Protein AF-A0A6S7HZL9-F1 (afdb_monomer_lite)

pLDDT: mean 77.73, std 10.94, range [36.25, 92.25]

Foldseek 3Di:
DDDPLPPPPVPHCVPDPDPVVSVVVVVVVVVLVVLLCVVLVNPDPPDDQRPDPPSHQDDPPDDPVVNVVSVVVSVVVSCCVPPVPPVPVVVVVVVVVVVVLVVVDWDAAPDPPGGDIHSDPQVSQVCCCPPVVDADDCVVPQADPVRWGAAPVSSRGTHNDPVPRD

Sequence (166 aa):
MNRTGKTNAAAGPKKKYNEYKEFHTCEVAAHICTSFMQMAGMKNSEGNQPSLVPFLLPNSSATKQEKGEWLLKVCEMFVDKYVFDDTSIDDLVQKTHQLHLASLGHYKCRITPCEKVYVYHSARVSHEINVHQQLTNRQGKLRDEFGYYYCCDDCGKVFSTKATRN

Radius of gyration: 26.6 Å; chains: 1; bounding box: 61×44×69 Å

InterPro domains:
  IPR013087 Zinc finger C2H2-type [PS00028] (109-132)

Organism: Paramuricea clavata (NCBI:txid317549)

Structure (mmCIF, N/CA/C/O backbone):
data_AF-A0A6S7HZL9-F1
#
_entry.id   AF-A0A6S7HZL9-F1
#
loop_
_atom_site.group_PDB
_atom_site.id
_atom_site.type_symbol
_atom_site.label_atom_id
_atom_site.label_alt_id
_atom_site.label_comp_id
_atom_site.label_asym_id
_atom_site.label_entity_id
_atom_site.label_seq_id
_atom_site.pdbx_PDB_ins_code
_atom_site.Cartn_x
_atom_site.Cartn_y
_atom_site.Cartn_z
_atom_site.occupancy
_atom_site.B_iso_or_equiv
_atom_site.auth_seq_id
_atom_site.auth_comp_id
_atom_site.auth_asym_id
_atom_site.auth_atom_id
_atom_site.pdbx_PDB_model_num
ATOM 1 N N . MET A 1 1 ? -22.784 10.494 12.084 1.00 36.25 1 MET A N 1
ATOM 2 C CA . MET A 1 1 ? -21.366 10.611 12.485 1.00 36.25 1 MET A CA 1
ATOM 3 C C . MET A 1 1 ? -20.957 12.079 12.339 1.00 36.25 1 MET A C 1
ATOM 5 O O . MET A 1 1 ? -20.541 12.486 11.271 1.00 36.25 1 MET A O 1
ATOM 9 N N . ASN A 1 2 ? -21.175 12.906 13.370 1.00 38.81 2 ASN A N 1
ATOM 10 C CA . ASN A 1 2 ? -20.817 14.332 13.351 1.00 38.81 2 ASN A CA 1
ATOM 11 C C . ASN A 1 2 ? -19.478 14.524 14.068 1.00 38.81 2 ASN A C 1
ATOM 13 O O . ASN A 1 2 ? -19.430 14.794 15.264 1.00 38.81 2 ASN A O 1
ATOM 17 N N . ARG A 1 3 ? -18.376 14.362 13.337 1.00 47.25 3 ARG A N 1
ATOM 18 C CA . ARG A 1 3 ? -17.072 14.885 13.745 1.00 47.25 3 ARG A CA 1
ATOM 19 C C . ARG A 1 3 ? -16.549 15.696 12.580 1.00 47.25 3 ARG A C 1
ATOM 21 O O . ARG A 1 3 ? -15.917 15.168 11.678 1.00 47.25 3 ARG A O 1
ATOM 28 N N . THR A 1 4 ? -16.832 16.994 12.591 1.00 48.69 4 THR A N 1
ATOM 29 C CA . THR A 1 4 ? -16.019 17.937 11.828 1.00 48.69 4 THR A CA 1
ATOM 30 C C . THR A 1 4 ? -14.581 17.710 12.287 1.00 48.69 4 THR A C 1
ATOM 32 O O . THR A 1 4 ? -14.286 18.012 13.444 1.00 48.69 4 THR A O 1
ATOM 35 N N . GLY A 1 5 ? -13.728 17.124 11.442 1.00 53.12 5 GLY A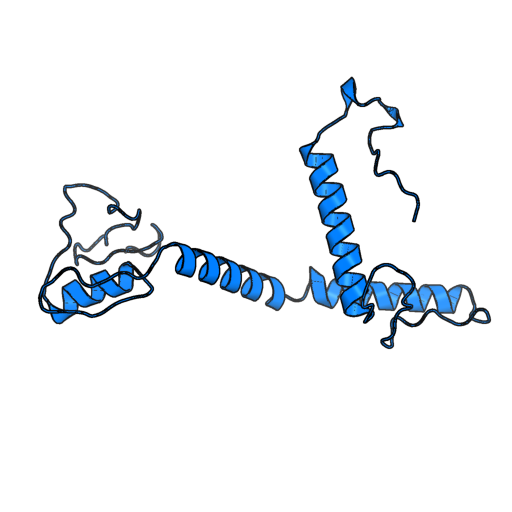 N 1
ATOM 36 C CA . GLY A 1 5 ? -12.310 16.829 11.697 1.00 53.12 5 GLY A CA 1
ATOM 37 C C . GLY A 1 5 ? -11.457 18.086 11.870 1.00 53.12 5 GLY A C 1
ATOM 38 O O . GLY A 1 5 ? -10.385 18.206 11.310 1.00 53.12 5 GLY A O 1
ATOM 39 N N . LYS A 1 6 ? -11.957 19.079 12.604 1.00 56.84 6 LYS A N 1
ATOM 40 C CA . LYS A 1 6 ? -11.304 20.351 12.872 1.00 56.84 6 LYS A CA 1
ATOM 41 C C . LYS A 1 6 ? -10.339 20.140 14.034 1.00 56.84 6 LYS A C 1
ATOM 43 O O . LYS A 1 6 ? -10.642 20.539 15.159 1.00 56.84 6 LYS A O 1
ATOM 48 N N . THR A 1 7 ? -9.173 19.543 13.782 1.00 59.69 7 THR A N 1
ATOM 49 C CA . THR A 1 7 ? -8.136 19.394 14.827 1.00 59.69 7 THR A CA 1
ATOM 50 C C . THR A 1 7 ? -7.595 20.753 15.303 1.00 59.69 7 THR A C 1
ATOM 52 O O . THR A 1 7 ? -7.009 20.872 16.377 1.00 59.69 7 THR A O 1
ATOM 55 N N . ASN A 1 8 ? -7.887 21.811 14.541 1.00 58.47 8 ASN A N 1
ATOM 56 C CA . ASN A 1 8 ? -7.483 23.191 14.791 1.00 58.47 8 ASN A CA 1
ATOM 57 C C . ASN A 1 8 ? -8.524 24.068 15.505 1.00 58.47 8 ASN A C 1
ATOM 59 O O . ASN A 1 8 ? -8.274 25.259 15.704 1.00 58.47 8 ASN A O 1
ATOM 63 N N . ALA A 1 9 ? -9.672 23.512 15.911 1.00 58.25 9 ALA A N 1
ATOM 64 C CA . ALA A 1 9 ? -10.767 24.286 16.506 1.00 58.25 9 ALA A CA 1
ATOM 65 C C . ALA A 1 9 ? -10.352 25.080 17.763 1.00 58.25 9 ALA A C 1
ATOM 67 O O . ALA A 1 9 ? -10.846 26.183 17.971 1.00 58.25 9 ALA A O 1
ATOM 68 N N . ALA A 1 10 ? -9.416 24.558 18.563 1.00 60.38 10 ALA A N 1
ATOM 69 C CA . ALA A 1 10 ? -8.985 25.191 19.812 1.00 60.38 10 ALA A CA 1
ATOM 70 C C . ALA A 1 10 ? -7.919 26.296 19.639 1.00 60.38 10 ALA A C 1
ATOM 72 O O . ALA A 1 10 ? -7.855 27.211 20.451 1.00 60.38 10 ALA A O 1
ATOM 73 N N . ALA A 1 11 ? -7.067 26.223 18.608 1.00 66.00 11 ALA A N 1
ATOM 74 C CA . ALA A 1 11 ? -5.928 27.141 18.429 1.00 66.00 11 ALA A CA 1
ATOM 75 C C . ALA A 1 11 ? -6.108 28.140 17.271 1.00 66.00 11 ALA A C 1
ATOM 77 O O . ALA A 1 11 ? -5.326 29.084 17.134 1.00 66.00 11 ALA A O 1
ATOM 78 N N . GLY A 1 12 ? -7.136 27.933 16.445 1.00 62.97 12 GLY A N 1
ATOM 79 C CA . GLY A 1 12 ? -7.416 28.719 15.252 1.00 62.97 12 GLY A CA 1
ATOM 80 C C . GLY A 1 12 ? -6.564 28.290 14.048 1.00 62.97 12 GLY A C 1
ATOM 81 O O . GLY A 1 12 ? -5.390 27.931 14.194 1.00 62.97 12 GLY A O 1
ATOM 82 N N . PRO A 1 13 ? -7.119 28.356 12.824 1.00 61.47 13 PRO A N 1
ATOM 83 C CA . PRO A 1 13 ? -6.439 27.864 11.630 1.00 61.47 13 PRO A CA 1
ATOM 84 C C . PRO A 1 13 ? -5.143 28.634 11.338 1.00 61.47 13 PRO A C 1
ATOM 86 O O . PRO A 1 13 ? -4.1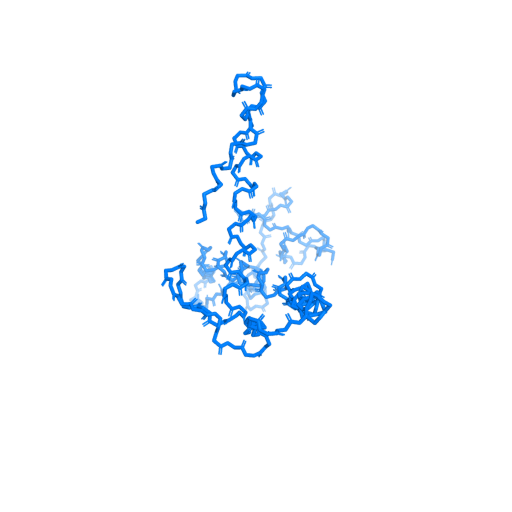49 28.044 10.948 1.00 61.47 13 PRO A O 1
ATOM 89 N N . LYS A 1 14 ? -5.078 29.933 11.646 1.00 65.75 14 LYS A N 1
ATOM 90 C CA . LYS A 1 14 ? -3.887 30.759 11.375 1.00 65.75 14 LYS A CA 1
ATOM 91 C C . LYS A 1 14 ? -2.615 30.329 12.125 1.00 65.75 14 LYS A C 1
ATOM 93 O O . LYS A 1 14 ? -1.533 30.725 11.715 1.00 65.75 14 LYS A O 1
ATOM 98 N N . LYS A 1 15 ? -2.730 29.579 13.230 1.00 66.06 15 LYS A N 1
ATOM 99 C CA . LYS A 1 15 ? -1.583 29.197 14.080 1.00 66.06 15 LYS A CA 1
ATOM 100 C C . LYS A 1 15 ? -1.203 27.720 14.004 1.00 66.06 15 LYS A C 1
ATOM 102 O O . LYS A 1 15 ? -0.050 27.394 14.258 1.00 66.06 15 LYS A O 1
ATOM 107 N N . LYS A 1 16 ? -2.155 26.827 13.724 1.00 68.81 16 LYS A N 1
ATOM 108 C CA . LYS A 1 16 ? -1.923 25.370 13.736 1.00 68.81 16 LYS A CA 1
ATOM 109 C C . LYS A 1 16 ? -2.451 24.629 12.507 1.00 68.81 16 LYS A C 1
ATOM 111 O O . LYS A 1 16 ? -2.210 23.427 12.407 1.00 68.81 16 LYS A O 1
ATOM 116 N N . TYR A 1 17 ? -3.126 25.310 11.574 1.00 69.56 17 TYR A N 1
ATOM 117 C CA . TYR A 1 17 ? -3.571 24.652 10.351 1.00 69.56 17 TYR A CA 1
ATOM 118 C C . TYR A 1 17 ? -2.374 24.154 9.555 1.00 69.56 17 TYR A C 1
ATOM 120 O O . TYR A 1 17 ? -1.495 24.919 9.169 1.00 69.56 17 TYR A O 1
ATOM 128 N N . ASN A 1 18 ? -2.368 22.848 9.338 1.00 75.75 18 ASN A N 1
ATOM 129 C CA . ASN A 1 18 ? -1.451 22.167 8.456 1.00 75.75 18 ASN A CA 1
ATOM 130 C C . ASN A 1 18 ? -2.324 21.293 7.561 1.00 75.75 18 ASN A C 1
ATOM 132 O O . ASN A 1 18 ? -2.872 20.287 8.015 1.00 75.75 18 ASN A O 1
ATOM 136 N N . GLU A 1 19 ? -2.485 21.733 6.318 1.00 72.75 19 GLU A N 1
ATOM 137 C CA . GLU A 1 19 ? -3.339 21.082 5.327 1.00 72.75 19 GLU A CA 1
ATOM 138 C C . GLU A 1 19 ? -2.931 19.632 5.081 1.00 72.75 19 GLU A C 1
ATOM 140 O O . GLU A 1 19 ? -3.791 18.759 5.052 1.00 72.75 19 GLU A O 1
ATOM 145 N N . TYR A 1 20 ? -1.626 19.359 5.012 1.00 73.38 20 TYR A N 1
ATOM 146 C CA . TYR A 1 20 ? -1.101 18.016 4.806 1.00 73.38 20 TYR A CA 1
ATOM 147 C C . TYR A 1 20 ? -1.470 17.100 5.972 1.00 73.38 20 TYR A C 1
ATOM 149 O O . TYR A 1 20 ? -1.964 15.993 5.779 1.00 73.38 20 TYR A O 1
ATOM 157 N N . LYS A 1 21 ? -1.284 17.579 7.205 1.00 76.94 21 LYS A N 1
ATOM 158 C CA . LYS A 1 21 ? -1.610 16.811 8.407 1.00 76.94 21 LYS A CA 1
ATOM 159 C C . LYS A 1 21 ? -3.109 16.534 8.513 1.00 76.94 21 LYS A C 1
ATOM 161 O O . LYS A 1 21 ? -3.491 15.418 8.854 1.00 76.94 21 LYS A O 1
ATOM 166 N N . GLU A 1 22 ? -3.945 17.536 8.261 1.00 76.88 22 GLU A N 1
ATOM 167 C CA . GLU A 1 22 ? -5.404 17.393 8.305 1.00 76.88 22 GLU A CA 1
ATOM 168 C C . GLU A 1 22 ? -5.898 16.443 7.209 1.00 76.88 22 GLU A C 1
ATOM 170 O O . GLU A 1 22 ? -6.673 15.532 7.502 1.00 76.88 22 GLU A O 1
ATOM 175 N N . PHE A 1 23 ? -5.397 16.603 5.979 1.00 76.88 23 PHE A N 1
ATOM 176 C CA . PHE A 1 23 ? -5.700 15.716 4.858 1.00 76.88 23 PHE A CA 1
ATOM 177 C C . PHE A 1 23 ? -5.319 14.277 5.187 1.00 76.88 23 PHE A C 1
ATOM 179 O O . PHE A 1 23 ? -6.180 13.404 5.167 1.00 76.88 23 PHE A O 1
ATOM 186 N N . HIS A 1 24 ? -4.070 14.047 5.592 1.00 77.88 24 HIS A N 1
ATOM 187 C CA . HIS A 1 24 ? -3.583 12.710 5.903 1.00 77.88 24 HIS A CA 1
ATOM 188 C C . HIS A 1 24 ? -4.339 12.083 7.084 1.00 77.88 24 HIS A C 1
ATOM 190 O O . HIS A 1 24 ? -4.669 10.905 7.063 1.00 77.88 24 HIS A O 1
ATOM 196 N N . THR A 1 25 ? -4.703 12.869 8.102 1.00 77.75 25 THR A N 1
ATOM 197 C CA . THR A 1 25 ? -5.516 12.367 9.224 1.00 77.75 25 THR A CA 1
ATOM 198 C C . THR A 1 25 ? -6.915 11.952 8.762 1.00 77.75 25 THR A C 1
ATOM 200 O O . THR A 1 25 ? -7.420 10.908 9.181 1.00 77.75 25 THR A O 1
ATOM 203 N N . CYS A 1 26 ? -7.551 12.752 7.901 1.00 77.94 26 CYS A N 1
ATOM 204 C CA . CYS A 1 26 ? -8.859 12.428 7.335 1.00 77.94 26 CYS A CA 1
ATOM 205 C C . CYS A 1 26 ? -8.789 11.201 6.417 1.00 77.94 26 CYS A C 1
ATOM 207 O O . CYS A 1 26 ? -9.661 10.340 6.493 1.00 77.94 26 CYS A O 1
ATOM 209 N N . GLU A 1 27 ? -7.747 11.107 5.595 1.00 80.19 27 GLU A N 1
ATOM 210 C CA . GLU A 1 27 ? -7.461 9.979 4.709 1.00 80.19 27 GLU A CA 1
ATOM 211 C C . GLU A 1 27 ? -7.271 8.683 5.510 1.00 80.19 27 GLU A C 1
ATOM 213 O O . GLU A 1 27 ? -7.969 7.701 5.267 1.00 80.19 27 GLU A O 1
ATOM 218 N N . VAL A 1 28 ? -6.423 8.696 6.543 1.00 81.50 28 VAL A N 1
ATOM 219 C CA . VAL A 1 28 ? -6.205 7.548 7.439 1.00 81.50 28 VAL A CA 1
ATOM 220 C C . VAL A 1 28 ? -7.511 7.120 8.110 1.00 81.50 28 VAL A C 1
ATOM 222 O O . VAL A 1 28 ? -7.846 5.935 8.120 1.00 81.50 28 VAL A O 1
ATOM 225 N N . ALA A 1 29 ? -8.292 8.069 8.633 1.00 81.75 29 ALA A N 1
ATOM 226 C CA . ALA A 1 29 ? -9.586 7.764 9.238 1.00 81.75 29 ALA A CA 1
ATOM 227 C C . ALA A 1 29 ? -10.569 7.152 8.224 1.00 81.75 29 ALA A C 1
ATOM 229 O O . ALA A 1 29 ? -11.275 6.197 8.551 1.00 81.75 29 ALA A O 1
ATOM 230 N N . ALA A 1 30 ? -10.601 7.668 6.992 1.00 79.50 30 ALA A N 1
ATOM 231 C CA . ALA A 1 30 ? -11.432 7.134 5.920 1.00 79.50 30 ALA A CA 1
ATOM 232 C C . ALA A 1 30 ? -11.014 5.708 5.534 1.00 79.50 30 ALA A C 1
ATOM 234 O O . ALA A 1 30 ? -11.883 4.849 5.374 1.00 79.50 30 ALA A O 1
ATOM 235 N N . HIS A 1 31 ? -9.711 5.427 5.451 1.00 80.75 31 HIS A N 1
ATOM 236 C CA . HIS A 1 31 ? -9.201 4.082 5.191 1.00 80.75 31 HIS A CA 1
ATOM 237 C C . HIS A 1 31 ? -9.570 3.103 6.302 1.00 80.75 31 HIS A C 1
ATOM 239 O O . HIS A 1 31 ? -10.103 2.041 6.000 1.00 80.75 31 HIS A O 1
ATOM 245 N N . ILE A 1 32 ? -9.389 3.474 7.575 1.00 83.56 32 ILE A N 1
ATOM 246 C CA . ILE A 1 32 ? -9.788 2.628 8.712 1.00 83.56 32 ILE A CA 1
ATOM 247 C C . ILE A 1 32 ? -11.285 2.299 8.638 1.00 83.56 32 ILE A C 1
ATOM 249 O O . ILE A 1 32 ? -11.667 1.132 8.727 1.00 83.56 32 ILE A O 1
ATOM 253 N N . CYS A 1 33 ? -12.134 3.308 8.419 1.00 82.19 33 CYS A N 1
ATOM 254 C CA . CYS A 1 33 ? -13.576 3.109 8.268 1.00 82.19 33 CYS A CA 1
ATOM 255 C C . CYS A 1 33 ? -13.910 2.195 7.083 1.00 82.19 33 CYS A C 1
ATOM 257 O O . CYS A 1 33 ? -14.724 1.288 7.224 1.00 82.19 33 CYS A O 1
ATOM 259 N N . THR A 1 34 ? -13.271 2.405 5.932 1.00 82.31 34 THR A N 1
ATOM 260 C CA . THR A 1 34 ? -13.513 1.620 4.713 1.00 82.31 34 THR A CA 1
ATOM 261 C C . THR A 1 34 ? -13.108 0.160 4.904 1.00 82.31 34 THR A C 1
ATOM 263 O O . THR A 1 34 ? -13.899 -0.736 4.613 1.00 82.31 34 THR A O 1
ATOM 266 N N . SER A 1 35 ? -11.921 -0.091 5.461 1.00 82.56 35 SER A N 1
ATOM 267 C CA . SER A 1 35 ? -11.442 -1.441 5.772 1.00 82.56 35 SER A CA 1
ATOM 268 C C . SER A 1 35 ? -12.360 -2.141 6.768 1.00 82.56 35 SER A C 1
ATOM 270 O O . SER A 1 35 ? -12.704 -3.308 6.584 1.00 82.56 35 SER A O 1
ATOM 272 N N . PHE A 1 36 ? -12.829 -1.422 7.793 1.00 82.94 36 PHE A N 1
ATOM 273 C CA . PHE A 1 36 ? -13.761 -1.976 8.769 1.00 82.94 36 PHE A CA 1
ATOM 274 C C . PHE A 1 36 ? -15.100 -2.332 8.123 1.00 82.94 36 PHE A C 1
ATOM 276 O O . PHE A 1 36 ? -15.604 -3.434 8.317 1.00 82.94 36 PHE A O 1
ATOM 283 N N . MET A 1 37 ? -15.656 -1.431 7.310 1.00 82.88 37 MET A N 1
ATOM 284 C CA . MET A 1 37 ? -16.893 -1.669 6.568 1.00 82.88 37 MET A CA 1
ATOM 285 C C . MET A 1 37 ? -16.776 -2.894 5.662 1.00 82.88 37 MET A C 1
ATOM 287 O O . MET A 1 37 ? -17.661 -3.747 5.670 1.00 82.88 37 MET A O 1
ATOM 291 N N . GLN A 1 38 ? -15.669 -3.022 4.930 1.00 82.88 38 GLN A N 1
ATOM 292 C CA . GLN A 1 38 ? -15.409 -4.180 4.082 1.00 82.88 38 GLN A CA 1
ATOM 293 C C . GLN A 1 38 ? -15.342 -5.473 4.903 1.00 82.88 38 GLN A C 1
ATOM 295 O O . GLN A 1 38 ? -15.972 -6.466 4.543 1.00 82.88 38 GLN A O 1
ATOM 300 N N . MET A 1 39 ? -14.616 -5.459 6.023 1.00 83.12 39 MET A N 1
ATOM 301 C CA . MET A 1 39 ? -14.479 -6.620 6.901 1.00 83.12 39 MET A CA 1
ATOM 302 C C . MET A 1 39 ? -15.805 -7.016 7.565 1.00 83.12 39 MET A C 1
ATOM 304 O O . MET A 1 39 ? -16.086 -8.201 7.716 1.00 83.12 39 MET A O 1
ATOM 308 N N . ALA A 1 40 ? -16.647 -6.034 7.884 1.00 82.25 40 ALA A N 1
ATOM 309 C CA . ALA A 1 40 ? -17.989 -6.212 8.427 1.00 82.25 40 ALA A CA 1
ATOM 310 C C . ALA A 1 40 ? -19.047 -6.592 7.369 1.00 82.25 40 ALA A C 1
ATOM 312 O O . ALA A 1 40 ? -20.209 -6.823 7.718 1.00 82.25 40 ALA A O 1
ATOM 313 N N . GLY A 1 41 ? -18.678 -6.647 6.083 1.00 81.19 41 GLY A N 1
ATOM 314 C CA . GLY A 1 41 ? -19.594 -6.936 4.976 1.00 81.19 41 GLY A CA 1
ATOM 315 C C . GLY A 1 41 ? -20.617 -5.828 4.719 1.00 81.19 41 GLY A C 1
ATOM 316 O O . GLY A 1 41 ? -21.726 -6.092 4.250 1.00 81.19 41 GLY A O 1
ATOM 317 N N . MET A 1 42 ? -20.281 -4.585 5.057 1.00 82.25 42 MET A N 1
ATOM 318 C CA . MET A 1 42 ? -21.109 -3.418 4.776 1.00 82.25 42 MET A CA 1
ATOM 319 C C . MET A 1 42 ? -20.895 -2.974 3.325 1.00 82.25 42 MET A C 1
ATOM 321 O O . MET A 1 42 ? -19.766 -2.771 2.885 1.00 82.25 42 MET A O 1
ATOM 325 N N . LYS A 1 43 ? -21.988 -2.804 2.572 1.00 72.50 43 LYS A N 1
ATOM 326 C CA . LYS A 1 43 ? -21.932 -2.429 1.146 1.00 72.50 43 LYS A CA 1
ATOM 327 C C . LYS A 1 43 ? -21.744 -0.929 0.911 1.00 72.50 43 LYS A C 1
ATOM 329 O O . LYS A 1 43 ? -21.254 -0.531 -0.138 1.00 72.50 43 LYS A O 1
ATOM 334 N N . ASN A 1 44 ? -22.178 -0.098 1.852 1.00 70.12 44 ASN A N 1
ATOM 335 C CA . ASN A 1 44 ? -22.119 1.360 1.785 1.00 70.12 44 ASN A CA 1
ATOM 336 C C . ASN A 1 44 ? -22.188 1.954 3.204 1.00 70.12 44 ASN A C 1
ATOM 338 O O . ASN A 1 44 ? -22.446 1.243 4.177 1.00 70.12 44 ASN A O 1
ATOM 342 N N . SER A 1 45 ? -21.927 3.257 3.318 1.00 67.62 45 SER A N 1
ATOM 343 C CA . SER A 1 45 ? -21.956 4.004 4.585 1.00 67.62 45 SER A CA 1
ATOM 344 C C . SER A 1 45 ? -23.376 4.328 5.060 1.00 67.62 45 SER A C 1
ATOM 346 O O . SER A 1 45 ? -23.575 4.706 6.216 1.00 67.62 45 SER A O 1
ATOM 348 N N . GLU A 1 46 ? -24.366 4.174 4.182 1.00 66.44 46 GLU A N 1
ATOM 349 C CA . GLU A 1 46 ? -25.762 4.500 4.438 1.00 66.44 46 GLU A CA 1
ATOM 350 C C . GLU A 1 46 ? -26.546 3.255 4.866 1.00 66.44 46 GLU A C 1
ATOM 352 O O . GLU A 1 46 ? -27.071 2.499 4.053 1.00 66.44 46 GLU A O 1
ATOM 357 N N . GLY A 1 47 ? -26.647 3.055 6.180 1.00 57.81 47 GLY A N 1
ATOM 358 C CA . GLY A 1 47 ? -27.728 2.265 6.778 1.00 57.81 47 GLY A CA 1
ATOM 359 C C . GLY A 1 47 ? -27.595 0.741 6.742 1.00 57.81 47 GLY A C 1
ATOM 360 O O . GLY A 1 47 ? -28.462 0.066 7.291 1.00 57.81 47 GLY A O 1
ATOM 361 N N . ASN A 1 48 ? -26.525 0.175 6.184 1.00 61.72 48 ASN A N 1
ATOM 362 C CA . ASN A 1 48 ? -26.290 -1.266 6.275 1.00 61.72 48 ASN A CA 1
ATOM 363 C C . ASN A 1 48 ? -25.591 -1.621 7.591 1.00 61.72 48 ASN A C 1
ATOM 365 O O . ASN A 1 48 ? -24.470 -1.188 7.842 1.00 61.72 48 ASN A O 1
ATOM 369 N N . GLN A 1 49 ? -26.253 -2.416 8.433 1.00 66.69 49 GLN A N 1
ATOM 370 C CA . GLN A 1 49 ? -25.612 -3.014 9.605 1.00 66.69 49 GLN A CA 1
ATOM 371 C C . GLN A 1 49 ? -24.527 -4.009 9.159 1.00 66.69 49 GLN A C 1
ATOM 373 O O . GLN A 1 49 ? -24.620 -4.553 8.052 1.00 66.69 49 GLN A O 1
ATOM 378 N N . PRO A 1 50 ? -23.506 -4.262 10.000 1.00 72.50 50 PRO A N 1
ATOM 379 C CA . PRO A 1 50 ? -22.586 -5.371 9.792 1.00 72.50 50 PRO A CA 1
ATOM 380 C C . PRO A 1 50 ? -23.362 -6.647 9.464 1.00 72.50 50 PRO A C 1
ATOM 382 O O . PRO A 1 50 ? -24.305 -6.992 10.172 1.00 72.50 50 PRO A O 1
ATOM 385 N N . SER A 1 51 ? -23.000 -7.315 8.373 1.00 69.06 51 SER A N 1
ATOM 386 C CA . SER A 1 51 ? -23.707 -8.507 7.889 1.00 69.06 51 SER A CA 1
ATOM 387 C C . SER A 1 51 ? -22.923 -9.797 8.135 1.00 69.06 51 SER A C 1
ATOM 389 O O . SER A 1 51 ? -23.473 -10.889 8.007 1.00 69.06 51 SER A O 1
ATOM 391 N N . LEU A 1 52 ? -21.650 -9.681 8.522 1.00 68.75 52 LEU A N 1
ATOM 392 C CA . LEU A 1 52 ? -20.759 -10.810 8.768 1.00 68.75 52 LEU A CA 1
ATOM 393 C C . LEU A 1 52 ? -20.551 -11.028 10.269 1.00 68.75 52 LEU A C 1
ATOM 395 O O . LEU A 1 52 ? -20.201 -10.107 11.005 1.00 68.75 52 LEU A O 1
ATOM 399 N N . VAL A 1 53 ? -20.719 -12.269 10.728 1.00 62.84 53 VAL A N 1
ATOM 400 C CA . VAL A 1 53 ? -20.257 -12.708 12.056 1.00 62.84 53 VAL A CA 1
ATOM 401 C C . VAL A 1 53 ? -18.724 -12.741 12.002 1.00 62.84 53 VAL A C 1
ATOM 403 O O . VAL A 1 53 ? -18.202 -13.380 11.087 1.00 62.84 53 VAL A O 1
ATOM 406 N N . PRO A 1 54 ? -17.979 -12.056 12.899 1.00 69.50 54 PRO A N 1
ATOM 407 C CA . PRO A 1 54 ? -18.331 -11.644 14.269 1.00 69.50 54 PRO A CA 1
ATOM 408 C C . PRO A 1 54 ? -18.681 -10.158 14.482 1.00 69.50 54 PRO A C 1
ATOM 410 O O . PRO A 1 54 ? -18.775 -9.710 15.622 1.00 69.50 54 PRO A O 1
ATOM 413 N N . PHE A 1 55 ? -18.906 -9.385 13.423 1.00 72.50 55 PHE A N 1
ATOM 414 C CA . PHE A 1 55 ? -19.147 -7.936 13.506 1.00 72.50 55 PHE A CA 1
ATOM 415 C C . PHE A 1 55 ? -20.584 -7.561 13.879 1.00 72.50 55 PHE A C 1
ATOM 417 O O . PHE A 1 55 ? -20.898 -6.375 13.993 1.00 72.50 55 PHE A O 1
ATOM 424 N N . LEU A 1 56 ? -21.456 -8.552 14.088 1.00 78.75 56 LEU A N 1
ATOM 425 C CA . LEU A 1 56 ? -22.799 -8.328 14.610 1.00 78.75 56 LEU A CA 1
ATOM 426 C C . LEU A 1 56 ? -22.714 -7.703 16.001 1.00 78.75 56 LEU A C 1
ATOM 428 O O . LEU A 1 56 ? -22.038 -8.219 16.890 1.00 78.75 56 LEU A O 1
ATOM 432 N N . LEU A 1 57 ? -23.423 -6.592 16.174 1.00 79.00 57 LEU A N 1
ATOM 433 C CA . LEU A 1 57 ? -23.513 -5.908 17.455 1.00 79.00 57 LEU A CA 1
ATOM 434 C C . LEU A 1 57 ? -24.110 -6.850 18.516 1.00 79.00 57 LEU A C 1
ATOM 436 O O . LEU A 1 57 ? -25.142 -7.473 18.252 1.00 79.00 57 LEU A O 1
ATOM 440 N N . PRO A 1 58 ? -23.516 -6.931 19.722 1.00 81.12 58 PRO A N 1
ATOM 441 C CA . PRO A 1 58 ? -24.091 -7.694 20.818 1.00 81.12 58 PRO A CA 1
ATOM 442 C C . PRO A 1 58 ? -25.490 -7.181 21.156 1.00 81.12 58 PRO A C 1
ATOM 444 O O . PRO A 1 58 ? -25.737 -5.970 21.157 1.00 8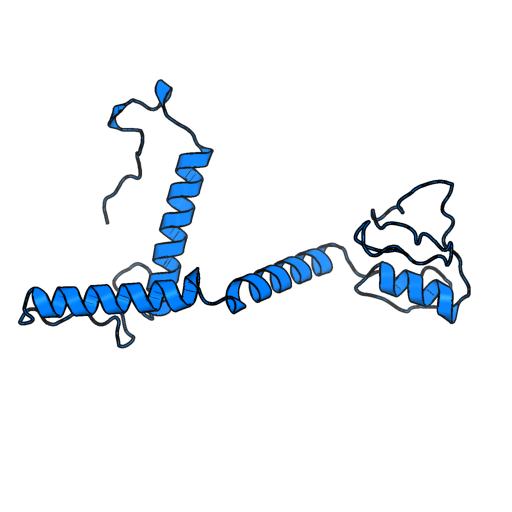1.12 58 PRO A O 1
ATOM 447 N N . ASN A 1 59 ? -26.390 -8.107 21.489 1.00 79.25 59 ASN A N 1
ATOM 448 C CA . ASN A 1 59 ? -27.770 -7.784 21.836 1.00 79.25 59 ASN A CA 1
ATOM 449 C C . ASN A 1 59 ? -27.847 -6.744 22.965 1.00 79.25 59 ASN A C 1
ATOM 451 O O . ASN A 1 59 ? -26.961 -6.630 23.817 1.00 79.25 59 ASN A O 1
ATOM 455 N N . SER A 1 60 ? -28.949 -5.995 23.012 1.00 79.75 60 SER A N 1
ATOM 456 C CA . SER A 1 60 ? -29.182 -4.984 24.051 1.00 79.75 60 SER A CA 1
ATOM 457 C C . SER A 1 60 ? -29.105 -5.566 25.467 1.00 79.75 60 SER A C 1
ATOM 459 O O . SER A 1 60 ? -28.606 -4.886 26.364 1.00 79.75 60 SER A O 1
ATOM 461 N N . SER A 1 61 ? -29.501 -6.833 25.626 1.00 85.00 61 SER A N 1
ATOM 462 C CA . SER A 1 61 ? -29.437 -7.621 26.859 1.00 85.00 61 SER A CA 1
ATOM 463 C C . SER A 1 61 ? -28.025 -8.029 27.292 1.00 85.00 61 SER A C 1
ATOM 465 O O . SER A 1 61 ? -27.865 -8.469 28.426 1.00 85.00 61 SER A O 1
ATOM 467 N N . ALA A 1 62 ? -27.011 -7.892 26.431 1.00 86.31 62 ALA A N 1
ATOM 468 C CA . ALA A 1 62 ? -25.637 -8.223 26.788 1.00 86.31 62 ALA A CA 1
ATOM 469 C C . ALA A 1 62 ? -25.087 -7.244 27.836 1.00 86.31 62 ALA A C 1
ATOM 471 O O . ALA A 1 62 ? -25.297 -6.020 27.782 1.00 86.31 62 ALA A O 1
ATOM 472 N N . THR A 1 63 ? -24.349 -7.803 28.784 1.00 91.06 63 THR A N 1
ATOM 473 C CA . THR A 1 63 ? -23.652 -7.090 29.847 1.00 91.06 63 THR A CA 1
ATOM 474 C C . THR A 1 63 ? -22.565 -6.176 29.280 1.00 91.06 63 THR A C 1
ATOM 476 O O . THR A 1 63 ? -22.128 -6.288 28.131 1.00 91.06 63 THR A O 1
ATOM 479 N N . LYS A 1 64 ? -22.095 -5.231 30.103 1.00 89.62 64 LYS A N 1
ATOM 480 C CA . LYS A 1 64 ? -20.959 -4.374 29.730 1.00 89.62 64 LYS A CA 1
ATOM 481 C C . LYS A 1 64 ? -19.694 -5.191 29.455 1.00 89.62 64 LYS A C 1
ATOM 483 O O . LYS A 1 64 ? -18.933 -4.814 28.572 1.00 89.62 64 LYS A O 1
ATOM 488 N N . GLN A 1 65 ? -19.494 -6.283 30.193 1.00 91.38 65 GLN A N 1
ATOM 489 C CA . GLN A 1 65 ? -18.340 -7.157 30.029 1.00 91.38 65 GLN A CA 1
ATOM 490 C C . GLN A 1 65 ? -18.379 -7.871 28.676 1.00 91.38 65 GLN A C 1
ATOM 492 O O . GLN A 1 65 ? -17.435 -7.736 27.907 1.00 91.38 65 GLN A O 1
ATOM 497 N N . GLU A 1 66 ? -19.498 -8.511 28.331 1.00 85.94 66 GLU A N 1
ATOM 498 C CA . GLU A 1 66 ? -19.663 -9.198 27.040 1.00 85.94 66 GLU A CA 1
ATOM 499 C C . GLU A 1 66 ? -19.493 -8.234 25.854 1.00 85.94 66 GLU A C 1
ATOM 501 O O . GLU A 1 66 ? -18.866 -8.568 24.851 1.00 85.94 66 GLU A O 1
ATOM 506 N N . LYS A 1 67 ? -19.997 -6.997 25.979 1.00 85.81 67 LYS A N 1
ATOM 507 C CA . LYS A 1 67 ? -19.789 -5.943 24.970 1.00 85.81 67 LYS A CA 1
ATOM 508 C C . LYS A 1 67 ? -18.319 -5.531 24.851 1.00 85.81 67 LYS A C 1
ATOM 510 O O . LYS A 1 67 ? -17.860 -5.248 23.747 1.00 85.81 67 LYS A O 1
ATOM 515 N N . GLY A 1 68 ? -17.595 -5.485 25.969 1.00 87.25 68 GLY A N 1
ATOM 516 C CA . GLY A 1 68 ? -16.165 -5.184 26.001 1.00 87.25 68 GLY A CA 1
ATOM 517 C C . GLY A 1 68 ? -15.323 -6.284 25.356 1.00 87.25 68 GLY A C 1
ATOM 518 O O . GLY A 1 68 ? -14.499 -5.990 24.496 1.00 87.25 68 GLY A O 1
ATOM 519 N N . GLU A 1 69 ? -15.576 -7.543 25.714 1.00 89.44 69 GLU A N 1
ATOM 520 C CA . GLU A 1 69 ? -14.903 -8.715 25.138 1.00 89.44 69 GLU A CA 1
ATOM 521 C C . GLU A 1 69 ? -15.151 -8.821 23.629 1.00 89.44 69 GLU A C 1
ATOM 523 O O . GLU A 1 69 ? -14.215 -9.024 22.854 1.00 89.44 69 GLU A O 1
ATOM 528 N N . TRP A 1 70 ? -16.393 -8.590 23.192 1.00 90.00 70 TRP A N 1
ATOM 529 C CA . TRP A 1 70 ? -16.729 -8.517 21.772 1.00 90.00 70 TRP A CA 1
ATOM 530 C C . TRP A 1 70 ? -15.928 -7.432 21.040 1.00 90.00 70 TRP A C 1
ATOM 532 O O . TRP A 1 70 ? -15.350 -7.701 19.987 1.00 90.00 70 TRP A O 1
ATOM 542 N N . LEU A 1 71 ? -15.865 -6.218 21.598 1.00 87.75 71 LEU A N 1
ATOM 543 C CA . LEU A 1 71 ? -15.159 -5.103 20.966 1.00 87.75 71 LEU A CA 1
ATOM 544 C C . LEU A 1 71 ? -13.659 -5.389 20.842 1.00 87.75 71 LEU A C 1
ATOM 546 O O . LEU A 1 71 ? -13.074 -5.125 19.794 1.00 87.75 71 LEU A O 1
ATOM 550 N N . LEU A 1 72 ? -13.046 -5.946 21.890 1.00 90.38 72 LEU A N 1
ATOM 551 C CA . LEU A 1 72 ? -11.632 -6.318 21.872 1.00 90.38 72 LEU A CA 1
ATOM 552 C C . LEU A 1 72 ? -11.345 -7.355 20.788 1.00 90.38 72 LEU A C 1
ATOM 554 O O . LEU A 1 72 ? -10.423 -7.157 20.002 1.00 90.38 72 LEU A O 1
ATOM 558 N N . LYS A 1 73 ? -12.185 -8.389 20.679 1.00 89.50 73 LYS A N 1
ATOM 559 C CA . LYS A 1 73 ? -12.059 -9.416 19.640 1.00 89.50 73 LYS A CA 1
ATOM 560 C C . LYS A 1 73 ? -12.178 -8.834 18.229 1.00 89.50 73 LYS A C 1
ATOM 562 O O . LYS A 1 73 ? -11.428 -9.205 17.332 1.00 89.50 73 LYS A O 1
ATOM 567 N N . VAL A 1 74 ? -13.108 -7.903 18.020 1.00 88.06 74 VAL A N 1
ATOM 568 C CA . VAL A 1 74 ? -13.266 -7.202 16.736 1.00 88.06 74 VAL A CA 1
ATOM 569 C C . VAL A 1 74 ? -12.022 -6.376 16.391 1.00 88.06 74 VAL A C 1
ATOM 571 O O . VAL A 1 74 ? -11.583 -6.393 15.240 1.00 88.06 74 VAL A O 1
ATOM 574 N N . CYS A 1 75 ? -11.444 -5.671 17.368 1.00 87.62 75 CYS A N 1
ATOM 575 C CA . CYS A 1 75 ? -10.209 -4.910 17.182 1.00 87.62 75 CYS A CA 1
ATOM 576 C C . CYS A 1 75 ? -9.016 -5.821 16.868 1.00 87.62 75 CYS A C 1
ATOM 578 O O . CYS A 1 75 ? -8.277 -5.525 15.936 1.00 87.62 75 CYS A O 1
ATOM 580 N N . GLU A 1 76 ? -8.853 -6.922 17.601 1.00 89.12 76 GLU A N 1
ATOM 581 C CA . GLU A 1 76 ? -7.800 -7.920 17.371 1.00 89.12 76 GLU A CA 1
ATOM 582 C C . GLU A 1 76 ? -7.845 -8.435 15.928 1.00 89.12 76 GLU A C 1
ATOM 584 O O . GLU A 1 76 ? -6.878 -8.286 15.187 1.00 89.12 76 GLU A O 1
ATOM 589 N N . MET A 1 77 ? -9.020 -8.876 15.467 1.00 86.81 77 MET A N 1
ATOM 590 C CA . MET A 1 77 ? -9.203 -9.339 14.087 1.00 86.81 77 MET A CA 1
ATOM 591 C C . MET A 1 77 ? -8.905 -8.269 13.031 1.00 86.81 77 MET A C 1
ATOM 593 O O . MET A 1 77 ? -8.409 -8.588 11.950 1.00 86.81 77 MET A O 1
ATOM 597 N N . PHE A 1 78 ? -9.237 -7.003 13.308 1.00 85.75 78 PHE A N 1
ATOM 598 C CA . PHE A 1 78 ? -8.932 -5.900 12.397 1.00 85.75 78 PHE A CA 1
ATOM 599 C C . PHE A 1 78 ? -7.421 -5.693 12.269 1.00 85.75 78 PHE A C 1
ATOM 601 O O . PHE A 1 78 ? -6.911 -5.554 11.157 1.00 85.75 78 PHE A O 1
ATOM 608 N N . VAL A 1 79 ? -6.718 -5.652 13.402 1.00 86.56 79 VAL A N 1
ATOM 609 C CA . VAL A 1 79 ? -5.274 -5.408 13.439 1.00 86.56 79 VAL A CA 1
ATOM 610 C C . VAL A 1 79 ? -4.528 -6.580 12.804 1.00 86.56 79 VAL A C 1
ATOM 612 O O . VAL A 1 79 ? -3.682 -6.344 11.946 1.00 86.56 79 VAL A O 1
ATOM 615 N N . ASP A 1 80 ? -4.903 -7.820 13.113 1.00 86.75 80 ASP A N 1
ATOM 616 C CA . ASP A 1 80 ? -4.297 -9.001 12.492 1.00 86.75 80 ASP A CA 1
ATOM 617 C C . ASP A 1 80 ? -4.404 -8.949 10.968 1.00 86.75 80 ASP A C 1
ATOM 619 O O . ASP A 1 80 ? -3.407 -9.099 10.273 1.00 86.75 80 ASP A O 1
ATOM 623 N N . LYS A 1 81 ? -5.594 -8.654 10.437 1.00 82.62 81 LYS A N 1
ATOM 624 C CA . LYS A 1 81 ? -5.837 -8.669 8.991 1.00 82.62 81 LYS A CA 1
ATOM 625 C C . LYS A 1 81 ? -5.207 -7.504 8.226 1.00 82.62 81 LYS A C 1
ATOM 627 O O . LYS A 1 81 ? -4.854 -7.667 7.064 1.00 82.62 81 LYS A O 1
ATOM 632 N N . TYR A 1 82 ? -5.170 -6.306 8.806 1.00 78.31 82 TYR A N 1
ATOM 633 C CA . TYR A 1 82 ? -4.809 -5.091 8.059 1.00 78.31 82 TYR A CA 1
ATOM 634 C C . TYR A 1 82 ? -3.504 -4.438 8.513 1.00 78.31 82 TYR A C 1
ATOM 636 O O . TYR A 1 82 ? -3.008 -3.555 7.817 1.00 78.31 82 TYR A O 1
ATOM 644 N N . VAL A 1 83 ? -2.965 -4.825 9.670 1.00 78.62 83 VAL A N 1
ATOM 645 C CA . VAL A 1 83 ? -1.714 -4.277 10.214 1.00 78.62 83 VAL A CA 1
ATOM 646 C C . VAL A 1 83 ? -0.623 -5.339 10.257 1.00 78.62 83 VAL A C 1
ATOM 648 O O . VAL A 1 83 ? 0.516 -5.021 9.933 1.00 78.62 83 VAL A O 1
ATOM 651 N N . PHE A 1 84 ? -0.955 -6.573 10.649 1.00 80.62 84 PHE A N 1
ATOM 652 C CA . PHE A 1 84 ? 0.029 -7.651 10.807 1.00 80.62 84 PHE A CA 1
ATOM 653 C C . PHE A 1 84 ? 0.043 -8.676 9.669 1.00 80.62 84 PHE A C 1
ATOM 655 O O . PHE A 1 84 ? 0.993 -9.449 9.574 1.00 80.62 84 PHE A O 1
ATOM 662 N N . ASP A 1 85 ? -0.966 -8.693 8.796 1.00 73.56 85 ASP A N 1
ATOM 663 C CA . ASP A 1 85 ? -0.952 -9.537 7.602 1.00 73.56 85 ASP A CA 1
ATOM 664 C C . ASP A 1 85 ? 0.033 -8.961 6.568 1.00 73.56 85 ASP A C 1
ATOM 666 O O . ASP A 1 85 ? -0.299 -8.086 5.755 1.00 73.56 85 ASP A O 1
ATOM 670 N N . ASP A 1 86 ? 1.270 -9.465 6.624 1.00 61.53 86 ASP A N 1
ATOM 671 C CA . ASP A 1 86 ? 2.391 -9.108 5.742 1.00 61.53 86 ASP A CA 1
ATOM 672 C C . ASP A 1 86 ? 2.066 -9.315 4.251 1.00 61.53 86 ASP A C 1
ATOM 674 O O . ASP A 1 86 ? 2.703 -8.720 3.381 1.00 61.53 86 ASP A O 1
ATOM 678 N N . THR A 1 87 ? 1.038 -10.104 3.919 1.00 61.72 87 THR A N 1
ATOM 679 C CA . THR A 1 87 ? 0.669 -10.369 2.522 1.00 61.72 87 THR A CA 1
ATOM 680 C C . THR A 1 87 ? 0.038 -9.165 1.811 1.00 61.72 87 THR A C 1
ATOM 682 O O . THR A 1 87 ? 0.081 -9.087 0.580 1.00 61.72 87 THR A O 1
ATOM 685 N N . SER A 1 88 ? -0.523 -8.196 2.549 1.00 61.78 88 SER A N 1
ATOM 686 C CA . SER A 1 88 ? -1.262 -7.078 1.941 1.00 61.78 88 SER A CA 1
ATOM 687 C C . SER A 1 88 ? -0.362 -6.002 1.325 1.00 61.78 88 SER A C 1
ATOM 689 O O . SER A 1 88 ? -0.733 -5.400 0.314 1.00 61.78 88 SER A O 1
ATOM 691 N N . ILE A 1 89 ? 0.827 -5.772 1.896 1.00 63.41 89 ILE A N 1
ATOM 692 C CA . ILE A 1 89 ? 1.763 -4.752 1.406 1.00 63.41 89 ILE A CA 1
ATOM 693 C C . ILE A 1 89 ? 2.411 -5.226 0.106 1.00 63.41 89 ILE A C 1
ATOM 695 O O . ILE A 1 89 ? 2.457 -4.460 -0.855 1.00 63.41 89 ILE A O 1
ATOM 699 N N . ASP A 1 90 ? 2.834 -6.488 0.038 1.00 65.75 90 ASP A N 1
ATOM 700 C CA . ASP A 1 90 ? 3.470 -7.048 -1.156 1.00 65.75 90 ASP A CA 1
ATOM 701 C C . ASP A 1 90 ? 2.524 -7.062 -2.366 1.00 65.75 90 ASP A C 1
ATOM 703 O O . ASP A 1 90 ? 2.925 -6.672 -3.466 1.00 65.75 90 ASP A O 1
ATOM 707 N N . ASP A 1 91 ? 1.246 -7.406 -2.174 1.00 68.88 91 ASP A N 1
ATOM 708 C CA . ASP A 1 91 ? 0.233 -7.352 -3.240 1.00 68.88 91 ASP A CA 1
ATOM 709 C C . ASP A 1 91 ? -0.013 -5.912 -3.730 1.00 68.88 91 ASP A C 1
ATOM 711 O O . ASP A 1 91 ? -0.101 -5.657 -4.935 1.00 68.88 91 ASP A O 1
ATOM 715 N N . LEU A 1 92 ? -0.060 -4.934 -2.818 1.00 66.19 92 LEU A N 1
ATOM 716 C CA . LEU A 1 92 ? -0.202 -3.513 -3.160 1.00 66.19 92 LEU A CA 1
ATOM 717 C C . LEU A 1 92 ? 1.026 -2.967 -3.894 1.00 66.19 92 LEU A C 1
ATOM 719 O O . LEU A 1 92 ? 0.883 -2.243 -4.887 1.00 66.19 92 LEU A O 1
ATOM 723 N N . VAL A 1 93 ? 2.227 -3.337 -3.448 1.00 71.25 93 VAL A N 1
ATOM 724 C CA . VAL A 1 93 ? 3.492 -3.003 -4.112 1.00 71.25 93 VAL A CA 1
ATOM 725 C C . VAL A 1 93 ? 3.517 -3.615 -5.510 1.00 71.25 93 VAL A C 1
ATOM 727 O O . VAL A 1 93 ? 3.820 -2.914 -6.477 1.00 71.25 93 VAL A O 1
ATOM 730 N N . GLN A 1 94 ? 3.118 -4.880 -5.652 1.00 73.56 94 GLN A N 1
ATOM 731 C CA . GLN A 1 94 ? 3.069 -5.571 -6.935 1.00 73.56 94 GLN A CA 1
ATOM 732 C C . GLN A 1 94 ? 2.050 -4.940 -7.891 1.00 73.56 94 GLN A C 1
ATOM 734 O O . GLN A 1 94 ? 2.382 -4.689 -9.050 1.00 73.56 94 GLN A O 1
ATOM 739 N N . LYS A 1 95 ? 0.838 -4.616 -7.427 1.00 71.56 95 LYS A N 1
ATOM 740 C CA . LYS A 1 95 ? -0.193 -3.939 -8.235 1.00 71.56 95 LYS A CA 1
ATOM 741 C C . LYS A 1 95 ? 0.239 -2.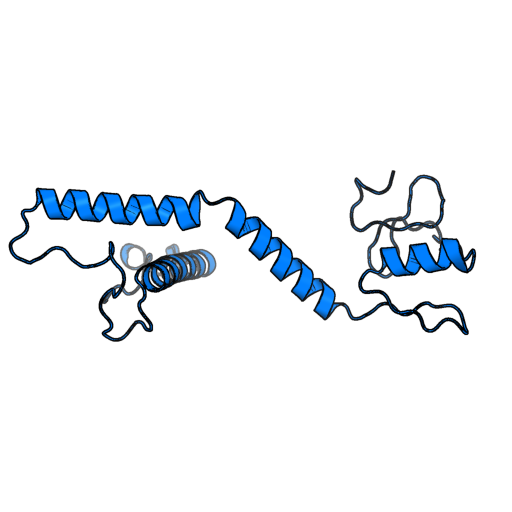542 -8.664 1.00 71.56 95 LYS A C 1
ATOM 743 O O . LYS A 1 95 ? 0.079 -2.185 -9.829 1.00 71.56 95 LYS A O 1
ATOM 748 N N . THR A 1 96 ? 0.842 -1.772 -7.759 1.00 74.12 96 THR A N 1
ATOM 749 C CA . THR A 1 96 ? 1.382 -0.438 -8.072 1.00 74.12 96 THR A CA 1
ATOM 750 C C . THR A 1 96 ? 2.521 -0.535 -9.084 1.00 74.12 96 THR A C 1
ATOM 752 O O . THR A 1 96 ? 2.577 0.237 -10.041 1.00 74.12 96 THR A O 1
ATOM 755 N N . HIS A 1 97 ? 3.395 -1.531 -8.929 1.00 70.06 97 HIS A N 1
ATOM 756 C CA . HIS A 1 97 ? 4.460 -1.810 -9.881 1.00 70.06 97 HIS A CA 1
ATOM 757 C C . HIS A 1 97 ? 3.900 -2.193 -11.258 1.00 70.06 97 HIS A C 1
ATOM 759 O O . HIS A 1 97 ? 4.332 -1.636 -12.261 1.00 70.06 97 HIS A O 1
ATOM 765 N N . GLN A 1 98 ? 2.893 -3.066 -11.327 1.00 71.19 98 GLN A N 1
ATOM 766 C CA . GLN A 1 98 ? 2.233 -3.443 -12.582 1.00 71.19 98 GLN A CA 1
ATOM 767 C C . GLN A 1 98 ? 1.538 -2.261 -13.268 1.00 71.19 98 GLN A C 1
ATOM 769 O O . GLN A 1 98 ? 1.663 -2.110 -14.481 1.00 71.19 98 GLN A O 1
ATOM 774 N N . LEU A 1 99 ? 0.860 -1.395 -12.513 1.00 74.06 99 LEU A N 1
ATOM 775 C CA . LEU A 1 99 ? 0.261 -0.158 -13.026 1.00 74.06 99 LEU A CA 1
ATOM 776 C C . LEU A 1 99 ? 1.320 0.794 -13.593 1.00 74.06 99 LEU A C 1
ATOM 778 O O . LEU A 1 99 ? 1.145 1.337 -14.684 1.00 74.06 99 LEU A O 1
ATOM 782 N N . HIS A 1 100 ? 2.448 0.948 -12.898 1.00 68.50 100 HIS A N 1
ATOM 783 C CA . HIS A 1 100 ? 3.578 1.721 -13.400 1.00 68.50 100 HIS A CA 1
ATOM 784 C C . HIS A 1 100 ? 4.150 1.116 -14.690 1.00 68.50 100 HIS A C 1
ATOM 786 O O . HIS A 1 100 ? 4.350 1.836 -15.665 1.00 68.50 100 HIS A O 1
ATOM 792 N N . LEU A 1 101 ? 4.329 -0.206 -14.751 1.00 64.12 101 LEU A N 1
ATOM 793 C CA . LEU A 1 101 ? 4.793 -0.894 -15.959 1.00 64.12 101 LEU A CA 1
ATOM 794 C C . LEU A 1 101 ? 3.823 -0.723 -17.132 1.00 64.12 101 LEU A C 1
ATOM 796 O O . LEU A 1 101 ? 4.257 -0.429 -18.242 1.00 64.12 101 LEU A O 1
ATOM 800 N N . ALA A 1 102 ? 2.516 -0.842 -16.889 1.00 64.50 102 ALA A N 1
ATOM 801 C CA . ALA A 1 102 ? 1.495 -0.607 -17.906 1.00 64.50 102 ALA A CA 1
ATOM 802 C C . ALA A 1 102 ? 1.529 0.839 -18.432 1.00 64.50 102 ALA A C 1
ATOM 804 O O . ALA A 1 102 ? 1.304 1.066 -19.620 1.00 64.50 102 ALA A O 1
ATOM 805 N N . SER A 1 103 ? 1.864 1.809 -17.573 1.00 65.25 103 SER A N 1
ATOM 806 C CA . SER A 1 103 ? 1.990 3.222 -17.954 1.00 65.25 103 SER A CA 1
ATOM 807 C C . SER A 1 103 ? 3.240 3.543 -18.784 1.00 65.25 103 SER A C 1
ATOM 809 O O . SER A 1 103 ? 3.231 4.509 -19.543 1.00 65.25 103 SER A O 1
ATOM 811 N N . LEU A 1 104 ? 4.302 2.733 -18.685 1.00 63.75 104 LEU A N 1
ATOM 812 C CA . LEU A 1 104 ? 5.563 2.948 -19.409 1.00 63.75 104 LEU A CA 1
ATOM 813 C C . LEU A 1 104 ? 5.517 2.484 -20.875 1.00 63.75 104 LEU A C 1
ATOM 815 O O . LEU A 1 104 ? 6.430 2.787 -21.644 1.00 63.75 104 LEU A O 1
ATOM 819 N N . GLY A 1 105 ? 4.447 1.792 -21.279 1.00 63.97 105 GLY A N 1
ATOM 820 C CA . GLY A 1 105 ? 4.316 1.222 -22.616 1.00 63.97 105 GLY A CA 1
ATOM 821 C C . GLY A 1 105 ? 5.221 0.007 -22.841 1.00 63.97 105 GLY A C 1
ATOM 822 O O . GLY A 1 105 ? 6.091 -0.330 -22.042 1.00 63.97 105 GLY A O 1
ATOM 823 N N . HIS A 1 106 ? 4.993 -0.694 -23.950 1.00 78.94 106 HIS A N 1
ATOM 824 C CA . HIS A 1 106 ? 5.774 -1.878 -24.290 1.00 78.94 106 HIS A CA 1
ATOM 825 C C . HIS A 1 106 ? 7.054 -1.512 -25.060 1.00 78.94 106 HIS A C 1
ATOM 827 O O . HIS A 1 106 ? 7.029 -0.712 -25.996 1.00 78.94 106 HIS A O 1
ATOM 833 N N . TYR A 1 107 ? 8.168 -2.161 -24.729 1.00 85.38 107 TYR A N 1
ATOM 834 C CA . TYR A 1 107 ? 9.475 -1.953 -25.347 1.00 85.38 107 TYR A CA 1
ATOM 835 C C . TYR A 1 107 ? 9.658 -2.865 -26.567 1.00 85.38 107 TYR A C 1
ATOM 837 O O . TYR A 1 107 ? 9.953 -4.054 -26.429 1.00 85.38 107 TYR A O 1
ATOM 845 N N . LYS A 1 108 ? 9.507 -2.313 -27.777 1.00 88.88 108 LYS A N 1
ATOM 846 C CA . LYS A 1 108 ? 9.800 -3.029 -29.033 1.00 88.88 108 LYS A CA 1
ATOM 847 C C . LYS A 1 108 ? 11.308 -3.172 -29.251 1.00 88.88 108 LYS A C 1
ATOM 849 O O . LYS A 1 108 ? 12.055 -2.245 -28.933 1.00 88.88 108 LYS A O 1
ATOM 854 N N . CYS A 1 109 ? 11.748 -4.312 -29.787 1.00 90.62 109 CYS A N 1
ATOM 855 C CA . CYS A 1 109 ? 13.128 -4.504 -30.236 1.00 90.62 109 CYS A CA 1
ATOM 856 C C . CYS A 1 109 ? 13.501 -3.434 -31.273 1.00 90.62 109 CYS A C 1
ATOM 858 O O . CYS A 1 109 ? 12.700 -3.100 -32.143 1.00 90.62 109 CYS A O 1
ATOM 860 N N . ARG A 1 110 ? 14.714 -2.882 -31.174 1.00 88.81 110 ARG A N 1
ATOM 861 C CA . ARG A 1 110 ? 15.185 -1.809 -32.067 1.00 88.81 110 ARG A CA 1
ATOM 862 C C . ARG A 1 110 ? 15.701 -2.307 -33.421 1.00 88.81 110 ARG A C 1
ATOM 864 O O . ARG A 1 110 ? 15.982 -1.493 -34.295 1.00 88.81 110 ARG A O 1
ATOM 871 N N . ILE A 1 111 ? 15.873 -3.616 -33.592 1.00 87.62 111 ILE A N 1
ATOM 872 C CA . ILE A 1 111 ? 16.599 -4.202 -34.725 1.00 87.62 111 ILE A CA 1
ATOM 873 C C . ILE A 1 111 ? 15.607 -4.751 -35.740 1.00 87.62 111 ILE A C 1
ATOM 875 O O . ILE A 1 111 ? 14.793 -5.605 -35.419 1.00 87.62 111 ILE A O 1
ATOM 879 N N . THR A 1 112 ? 15.689 -4.288 -36.984 1.00 86.19 112 THR A N 1
ATOM 880 C CA . THR A 1 112 ? 14.843 -4.783 -38.083 1.00 86.19 112 THR A CA 1
ATOM 881 C C . THR A 1 112 ? 15.455 -6.065 -38.667 1.00 86.19 112 THR A C 1
ATOM 883 O O . THR A 1 112 ? 16.670 -6.079 -38.873 1.00 86.19 112 THR A O 1
ATOM 886 N N . PRO A 1 113 ? 14.680 -7.139 -38.947 1.00 89.50 113 PRO A N 1
ATOM 887 C CA . PRO A 1 113 ? 13.211 -7.246 -38.952 1.00 89.50 113 PRO A CA 1
ATOM 888 C C . PRO A 1 113 ? 12.590 -7.842 -37.665 1.00 89.50 113 PRO A C 1
ATOM 890 O O . PRO A 1 113 ? 11.566 -8.515 -37.726 1.00 89.50 113 PRO A O 1
ATOM 893 N N . CYS A 1 114 ? 13.196 -7.660 -36.489 1.00 91.25 114 CYS A N 1
ATOM 894 C CA . CYS A 1 114 ? 12.663 -8.215 -35.244 1.00 91.25 114 CYS A CA 1
ATOM 895 C C . CYS A 1 114 ? 11.460 -7.410 -34.724 1.00 91.25 114 CYS A C 1
ATOM 897 O O . CYS A 1 114 ? 11.594 -6.257 -34.323 1.00 91.25 114 CYS A O 1
ATOM 899 N N . GLU A 1 115 ? 10.290 -8.047 -34.646 1.00 91.00 115 GLU A N 1
ATOM 900 C CA . GLU A 1 115 ? 9.055 -7.426 -34.137 1.00 91.00 115 GLU A CA 1
ATOM 901 C C . GLU A 1 115 ? 8.748 -7.776 -32.670 1.00 91.00 115 GLU A C 1
ATOM 903 O O . GLU A 1 115 ? 7.644 -7.537 -32.180 1.00 91.00 115 GLU A O 1
ATOM 908 N N . LYS A 1 116 ? 9.709 -8.356 -31.938 1.00 89.69 116 LYS A N 1
ATOM 909 C CA . LYS A 1 116 ? 9.484 -8.762 -30.544 1.00 89.69 116 LYS A CA 1
ATOM 910 C C . LYS A 1 116 ? 9.264 -7.560 -29.631 1.00 89.69 116 LYS A C 1
ATOM 912 O O . LYS A 1 116 ? 9.923 -6.524 -29.748 1.00 89.69 116 LYS A O 1
ATOM 917 N N . VAL A 1 117 ? 8.359 -7.739 -28.675 1.00 87.50 117 VAL A N 1
ATOM 918 C CA . VAL A 1 117 ? 7.908 -6.701 -27.749 1.00 87.50 117 VAL A CA 1
ATOM 919 C C . VAL A 1 117 ? 8.024 -7.207 -26.315 1.00 87.50 117 VAL A C 1
ATOM 921 O O . VAL A 1 117 ? 7.647 -8.339 -26.021 1.00 87.50 117 VAL A O 1
ATOM 924 N N . TYR A 1 118 ? 8.548 -6.367 -25.424 1.00 86.69 118 TYR A N 1
ATOM 925 C CA . TYR A 1 118 ? 8.834 -6.717 -24.036 1.00 86.69 118 TYR A CA 1
ATOM 926 C C . TYR A 1 118 ? 8.153 -5.755 -23.069 1.00 86.69 118 TYR A C 1
ATOM 928 O O . TYR A 1 118 ? 8.089 -4.554 -23.314 1.00 86.69 118 TYR A O 1
ATOM 936 N N . VAL A 1 119 ? 7.697 -6.280 -21.933 1.00 80.94 119 VAL A N 1
ATOM 937 C CA . VAL A 1 119 ? 7.148 -5.471 -20.831 1.00 80.94 119 VAL A CA 1
ATOM 938 C C . VAL A 1 119 ? 8.256 -4.688 -20.118 1.00 80.94 119 VAL A C 1
ATOM 940 O O . VAL A 1 119 ? 8.050 -3.553 -19.707 1.00 80.94 119 VAL A O 1
ATOM 943 N N . TYR A 1 120 ? 9.458 -5.264 -20.018 1.00 81.44 120 TYR A N 1
ATOM 944 C CA . TYR A 1 120 ? 10.598 -4.643 -19.345 1.00 81.44 120 TYR A CA 1
ATOM 945 C C . TYR A 1 120 ? 11.654 -4.163 -20.335 1.00 81.44 120 TYR A C 1
ATOM 947 O O . TYR A 1 120 ? 12.064 -4.899 -21.238 1.00 81.44 120 TYR A O 1
ATOM 955 N N . HIS A 1 121 ? 12.180 -2.964 -20.086 1.00 85.31 121 HIS A N 1
ATOM 956 C CA . HIS A 1 121 ? 13.309 -2.408 -20.825 1.00 85.31 121 HIS A CA 1
ATOM 957 C C . HIS A 1 121 ? 14.541 -3.330 -20.768 1.00 85.31 121 HIS A C 1
ATOM 959 O O . HIS A 1 121 ? 15.144 -3.637 -21.796 1.00 85.31 121 HIS A O 1
ATOM 965 N N . SER A 1 122 ? 14.871 -3.846 -19.579 1.00 87.12 122 SER A N 1
ATOM 966 C CA . SER A 1 122 ? 15.990 -4.776 -19.370 1.00 87.12 122 SER A CA 1
ATOM 967 C C . SER A 1 122 ? 15.823 -6.092 -20.133 1.00 87.12 122 SER A C 1
ATOM 969 O O . SER A 1 122 ? 16.805 -6.636 -20.646 1.00 87.12 122 SER A O 1
ATOM 971 N N . ALA A 1 123 ? 14.589 -6.588 -20.264 1.00 87.94 123 ALA A N 1
ATOM 972 C CA . ALA A 1 123 ? 14.286 -7.781 -21.048 1.00 87.94 123 ALA A CA 1
ATOM 973 C C . ALA A 1 123 ? 14.478 -7.527 -22.550 1.00 87.94 123 ALA A C 1
ATOM 975 O O . ALA A 1 123 ? 15.112 -8.343 -23.221 1.00 87.94 123 ALA A O 1
ATOM 976 N N . ARG A 1 124 ? 14.028 -6.368 -23.060 1.00 90.81 124 ARG A N 1
ATOM 977 C CA . ARG A 1 124 ? 14.312 -5.948 -24.442 1.00 90.81 124 ARG A CA 1
ATOM 978 C C . ARG A 1 124 ? 15.819 -5.886 -24.697 1.00 90.81 124 ARG A C 1
ATOM 980 O O . ARG A 1 124 ? 16.291 -6.478 -25.661 1.00 90.81 124 ARG A O 1
ATOM 987 N N . VAL A 1 125 ? 16.577 -5.203 -23.837 1.00 89.56 125 VAL A N 1
ATOM 988 C CA . VAL A 1 125 ? 18.037 -5.059 -23.994 1.00 89.56 125 VAL A CA 1
ATOM 989 C C . VAL A 1 125 ? 18.745 -6.415 -23.922 1.00 89.56 125 VAL A C 1
ATOM 991 O O . VAL A 1 125 ? 19.614 -6.699 -24.738 1.00 89.56 125 VAL A O 1
ATOM 994 N N . SER A 1 126 ? 18.333 -7.299 -23.010 1.00 90.31 126 SER A N 1
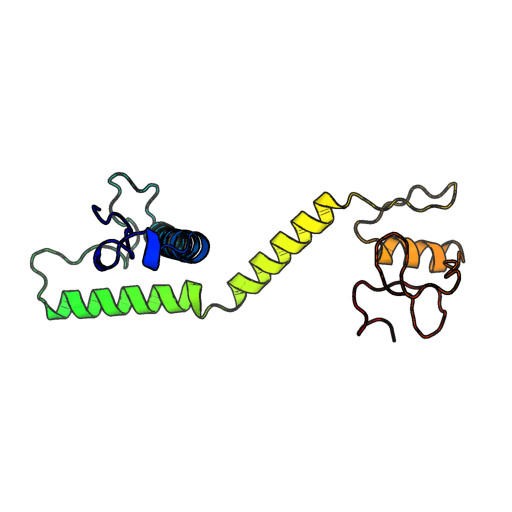ATOM 995 C CA . SER A 1 126 ? 18.889 -8.658 -22.929 1.00 90.31 126 SER A CA 1
ATOM 996 C C . SER A 1 126 ? 18.632 -9.459 -24.206 1.00 90.31 126 SER A C 1
ATOM 998 O O . SER A 1 126 ? 19.509 -10.182 -24.670 1.00 90.31 126 SER A O 1
ATOM 1000 N N . HIS A 1 127 ? 17.445 -9.323 -24.798 1.00 91.81 127 HIS A N 1
ATOM 1001 C CA . HIS A 1 127 ? 17.143 -9.932 -26.088 1.00 91.81 127 HIS A CA 1
ATOM 1002 C C . HIS A 1 127 ? 18.022 -9.372 -27.214 1.00 91.81 127 HIS A C 1
ATOM 1004 O O . HIS A 1 127 ? 18.574 -10.153 -27.986 1.00 91.81 127 HIS A O 1
ATOM 1010 N N . GLU A 1 128 ? 18.184 -8.051 -27.285 1.00 92.25 128 GLU A N 1
ATOM 1011 C CA . GLU A 1 128 ? 19.030 -7.388 -28.283 1.00 92.25 128 GLU A CA 1
ATOM 1012 C C . GLU A 1 128 ? 20.489 -7.868 -28.210 1.00 92.25 128 GLU A C 1
ATOM 1014 O O . GLU A 1 128 ? 21.091 -8.161 -29.241 1.00 92.25 128 GLU A O 1
ATOM 1019 N N . ILE A 1 129 ? 21.028 -8.056 -27.005 1.00 89.94 129 ILE A N 1
ATOM 1020 C CA . ILE A 1 129 ? 22.386 -8.578 -26.802 1.00 89.94 129 ILE A CA 1
ATOM 1021 C C . ILE A 1 129 ? 22.468 -10.060 -27.182 1.00 89.94 129 ILE A C 1
ATOM 1023 O O . ILE A 1 129 ? 23.333 -10.457 -27.955 1.00 89.94 129 ILE A O 1
ATOM 1027 N N . ASN A 1 130 ? 21.566 -10.895 -26.666 1.00 91.06 130 ASN A N 1
ATOM 1028 C CA . ASN A 1 130 ? 21.695 -12.347 -26.808 1.00 91.06 130 ASN A CA 1
ATOM 1029 C C . ASN A 1 130 ? 21.336 -12.855 -28.210 1.00 91.06 130 ASN A C 1
ATOM 1031 O O . ASN A 1 130 ? 21.894 -13.850 -28.660 1.00 91.06 130 ASN A O 1
ATOM 1035 N N . VAL A 1 131 ? 20.377 -12.213 -28.883 1.00 91.75 131 VAL A N 1
ATOM 1036 C CA . VAL A 1 131 ? 19.864 -12.670 -30.186 1.00 91.75 131 VAL A CA 1
ATOM 1037 C C . VAL A 1 131 ? 20.483 -11.895 -31.339 1.00 91.75 131 VAL A C 1
ATOM 1039 O O . VAL A 1 131 ? 20.715 -12.468 -32.399 1.00 91.75 131 VAL A O 1
ATOM 1042 N N . HIS A 1 132 ? 20.760 -10.607 -31.140 1.00 90.88 132 HIS A N 1
ATOM 1043 C CA . HIS A 1 132 ? 21.257 -9.741 -32.204 1.00 90.88 132 HIS A CA 1
ATOM 1044 C C . HIS A 1 132 ? 22.686 -9.241 -31.970 1.00 90.88 132 HIS A C 1
ATOM 1046 O O . HIS A 1 132 ? 23.202 -8.518 -32.815 1.00 90.88 132 HIS A O 1
ATOM 1052 N N . GLN A 1 133 ? 23.324 -9.617 -30.853 1.00 87.81 133 GLN A N 1
ATOM 1053 C CA . GLN A 1 133 ? 24.684 -9.193 -30.487 1.00 87.81 133 GLN A CA 1
ATOM 1054 C C . GLN A 1 133 ? 24.849 -7.667 -30.444 1.00 87.81 133 GLN A C 1
ATOM 1056 O O . GLN A 1 133 ? 25.949 -7.135 -30.585 1.00 87.81 133 GLN A O 1
ATOM 1061 N N . GLN A 1 134 ? 23.747 -6.949 -30.213 1.00 82.88 134 GLN A N 1
ATOM 1062 C CA . GLN A 1 134 ? 23.748 -5.497 -30.171 1.00 82.88 134 GLN A CA 1
ATOM 1063 C C . GLN A 1 134 ? 24.142 -5.021 -28.778 1.00 82.88 134 GLN A C 1
ATOM 1065 O O . GLN A 1 134 ? 23.390 -5.172 -27.815 1.00 82.88 134 GLN A O 1
ATOM 1070 N N . LEU A 1 135 ? 25.312 -4.396 -28.683 1.00 76.38 135 LEU A N 1
ATOM 1071 C CA . LEU A 1 135 ? 25.774 -3.772 -27.450 1.00 76.38 135 LEU A CA 1
ATOM 1072 C C . LEU A 1 135 ? 25.199 -2.361 -2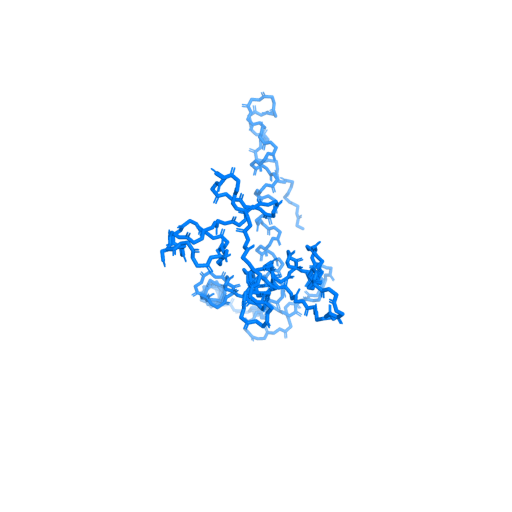7.295 1.00 76.38 135 LEU A C 1
ATOM 1074 O O . LEU A 1 135 ? 25.103 -1.579 -28.245 1.00 76.38 135 LEU A O 1
ATOM 1078 N N . THR A 1 136 ? 24.825 -2.023 -26.065 1.00 72.12 136 THR A N 1
ATOM 1079 C CA . THR A 1 136 ? 24.295 -0.703 -25.720 1.00 72.12 136 THR A CA 1
ATOM 1080 C C . THR A 1 136 ? 25.443 0.305 -25.613 1.00 72.12 136 THR A C 1
ATOM 1082 O O . THR A 1 136 ? 26.324 0.150 -24.770 1.00 72.12 136 THR A O 1
ATOM 1085 N N . ASN A 1 137 ? 25.448 1.351 -26.448 1.00 71.19 137 ASN A N 1
ATOM 1086 C CA . ASN A 1 137 ? 26.477 2.392 -26.390 1.00 71.19 137 ASN A CA 1
ATOM 1087 C C . ASN A 1 137 ? 26.271 3.284 -25.156 1.00 71.19 137 ASN A C 1
ATOM 1089 O O . ASN A 1 137 ? 25.301 4.036 -25.072 1.00 71.19 137 ASN A O 1
ATOM 1093 N N . ARG A 1 138 ? 27.214 3.214 -24.213 1.00 75.38 138 ARG A N 1
ATOM 1094 C CA . ARG A 1 138 ? 27.147 3.927 -22.932 1.00 75.38 138 ARG A CA 1
ATOM 1095 C C . ARG A 1 138 ? 27.411 5.422 -23.061 1.00 75.38 138 ARG A C 1
ATOM 1097 O O . ARG A 1 138 ? 26.954 6.176 -22.210 1.00 75.38 138 ARG A O 1
ATOM 1104 N N . GLN A 1 139 ? 28.162 5.858 -24.077 1.00 76.19 139 GLN A N 1
ATOM 1105 C CA . GLN A 1 139 ? 28.632 7.246 -24.232 1.00 76.19 139 GLN A CA 1
ATOM 1106 C C . GLN A 1 139 ? 29.207 7.850 -22.926 1.00 76.19 139 GLN A C 1
ATOM 1108 O O . GLN A 1 139 ? 29.006 9.026 -22.635 1.00 76.19 139 GLN A O 1
ATOM 1113 N N . GLY A 1 140 ? 29.852 7.031 -22.083 1.00 76.75 140 GLY A N 1
ATOM 1114 C CA . GLY A 1 140 ? 30.367 7.446 -20.769 1.00 76.75 140 GLY A CA 1
ATOM 1115 C C . GLY A 1 140 ? 29.303 7.747 -19.698 1.00 76.75 140 GLY A C 1
ATOM 1116 O O . GLY A 1 140 ? 29.647 8.188 -18.603 1.00 76.75 140 GLY A O 1
ATOM 1117 N N . LYS A 1 141 ? 28.015 7.516 -19.974 1.00 82.88 141 LYS A N 1
ATOM 1118 C CA . LYS A 1 141 ? 26.920 7.724 -19.020 1.00 82.88 141 LYS A CA 1
ATOM 1119 C C . LYS A 1 141 ? 26.756 6.519 -18.100 1.00 82.88 141 LYS A C 1
ATOM 1121 O O . LYS A 1 141 ? 26.942 5.375 -18.497 1.00 82.88 141 LYS A O 1
ATOM 1126 N N . LEU A 1 142 ? 26.338 6.790 -16.863 1.00 85.25 142 LEU A N 1
ATOM 1127 C CA . LEU A 1 142 ? 26.021 5.762 -15.865 1.00 85.25 142 LEU A CA 1
ATOM 1128 C C . LEU A 1 142 ? 24.664 5.086 -16.122 1.00 85.25 142 LEU A C 1
ATOM 1130 O O . LEU A 1 142 ? 24.446 3.949 -15.697 1.00 85.25 142 LEU A O 1
ATOM 1134 N N . ARG A 1 143 ? 23.752 5.807 -16.780 1.00 86.38 143 ARG A N 1
ATOM 1135 C CA . ARG A 1 143 ? 22.382 5.384 -17.059 1.00 86.38 143 ARG A CA 1
ATOM 1136 C C . ARG A 1 143 ? 22.015 5.600 -18.521 1.00 86.38 143 ARG A C 1
ATOM 1138 O O . ARG A 1 143 ? 22.598 6.464 -19.180 1.00 86.38 143 ARG A O 1
ATOM 1145 N N . ASP A 1 144 ? 21.041 4.839 -18.992 1.00 85.25 144 ASP A N 1
ATOM 1146 C CA . ASP A 1 144 ? 20.436 5.014 -20.309 1.00 85.25 144 ASP A CA 1
ATOM 1147 C C . ASP A 1 144 ? 19.325 6.082 -20.329 1.00 85.25 144 ASP A C 1
ATOM 1149 O O . ASP A 1 144 ? 19.045 6.752 -19.332 1.00 85.25 144 ASP A O 1
ATOM 1153 N N . GLU A 1 145 ? 18.705 6.248 -21.499 1.00 81.38 145 GLU A N 1
ATOM 1154 C CA . GLU A 1 145 ? 17.611 7.195 -21.753 1.00 81.38 145 GLU A CA 1
ATOM 1155 C C . GLU A 1 145 ? 16.324 6.894 -20.961 1.00 81.38 145 GLU A C 1
ATOM 1157 O O . GLU A 1 145 ? 15.489 7.780 -20.802 1.00 81.38 145 GLU A O 1
ATOM 1162 N N . PHE A 1 146 ? 16.186 5.680 -20.414 1.00 79.62 146 PHE A N 1
ATOM 1163 C CA . PHE A 1 146 ? 15.064 5.257 -19.570 1.00 79.62 146 PHE A CA 1
ATOM 1164 C C . PHE A 1 146 ? 15.428 5.237 -18.075 1.00 79.62 146 PHE A C 1
ATOM 1166 O O . PHE A 1 146 ? 14.629 4.805 -17.245 1.00 79.62 146 PHE A O 1
ATOM 1173 N N . GLY A 1 147 ? 16.628 5.703 -17.711 1.00 82.31 147 GLY A N 1
ATOM 1174 C CA . GLY A 1 147 ? 17.094 5.797 -16.330 1.00 82.31 147 GLY A CA 1
ATOM 1175 C C . GLY A 1 147 ? 17.631 4.493 -15.731 1.00 82.31 147 GLY A C 1
ATOM 1176 O O . GLY A 1 147 ? 17.967 4.488 -14.541 1.00 82.31 147 GLY A O 1
ATOM 1177 N N . TYR A 1 148 ? 17.768 3.416 -16.508 1.00 86.38 148 TYR A N 1
ATOM 1178 C CA . TYR A 1 148 ? 18.366 2.163 -16.037 1.00 86.38 148 TYR A CA 1
ATOM 1179 C C . TYR A 1 148 ? 19.892 2.288 -16.002 1.00 86.38 148 TYR A C 1
ATOM 1181 O O . TYR A 1 148 ? 20.497 2.983 -16.812 1.00 86.38 148 TYR A O 1
ATOM 1189 N N . TYR A 1 149 ? 20.531 1.622 -15.045 1.00 87.38 149 TYR A N 1
ATOM 1190 C CA . TYR A 1 149 ? 21.979 1.590 -14.873 1.00 87.38 149 TYR A CA 1
ATOM 1191 C C . TYR A 1 149 ? 22.632 0.570 -15.794 1.00 87.38 149 TYR A C 1
ATOM 1193 O O . TYR A 1 149 ? 22.196 -0.578 -15.852 1.00 87.38 149 TYR A O 1
ATOM 1201 N N . TYR A 1 150 ? 23.745 0.943 -16.418 1.00 87.88 150 TYR A N 1
ATOM 1202 C CA . TYR A 1 150 ? 24.574 -0.012 -17.146 1.00 87.88 150 TYR A CA 1
ATOM 1203 C C . TYR A 1 150 ? 25.318 -0.970 -16.201 1.00 87.88 150 TYR A C 1
ATOM 1205 O O . TYR A 1 150 ? 25.752 -0.570 -15.113 1.00 87.88 150 TYR A O 1
ATOM 1213 N N . CYS A 1 151 ? 25.481 -2.219 -16.650 1.00 87.38 151 CYS A N 1
ATOM 1214 C CA . CYS A 1 151 ? 26.264 -3.260 -15.974 1.00 87.38 151 CYS A CA 1
ATOM 1215 C C . CYS A 1 151 ? 27.712 -2.821 -15.693 1.00 87.38 151 CYS A C 1
ATOM 1217 O O . CYS A 1 151 ? 28.342 -2.203 -16.551 1.00 87.38 151 CYS A O 1
ATOM 1219 N N . CYS A 1 152 ? 28.274 -3.169 -14.539 1.00 84.75 152 CYS A N 1
ATOM 1220 C CA . CYS A 1 152 ? 29.680 -2.894 -14.237 1.00 84.75 152 CYS A CA 1
ATOM 1221 C C . CYS A 1 152 ? 30.633 -3.637 -15.192 1.00 84.75 152 CYS A C 1
ATOM 1223 O O . CYS A 1 152 ? 31.550 -3.012 -15.717 1.00 84.75 152 CYS A O 1
ATOM 1225 N N . ASP A 1 153 ? 30.333 -4.893 -15.529 1.00 82.94 153 ASP A N 1
ATOM 1226 C CA . ASP A 1 153 ? 31.196 -5.789 -16.325 1.00 82.94 153 ASP A CA 1
ATOM 1227 C C . ASP A 1 153 ? 31.143 -5.555 -17.846 1.00 82.94 153 ASP A C 1
ATOM 1229 O O . ASP A 1 153 ? 31.483 -6.419 -18.646 1.00 82.94 153 ASP A O 1
ATOM 1233 N N . ASP A 1 154 ? 30.643 -4.397 -18.272 1.00 74.94 154 ASP A N 1
ATOM 1234 C CA . ASP A 1 154 ? 30.547 -3.991 -19.681 1.00 74.94 154 ASP A CA 1
ATOM 1235 C C . ASP A 1 154 ? 29.794 -4.948 -20.630 1.00 74.94 154 ASP A C 1
ATOM 1237 O O . ASP A 1 154 ? 29.791 -4.769 -21.843 1.00 74.94 154 ASP A O 1
ATOM 1241 N N . CYS A 1 155 ? 29.024 -5.901 -20.095 1.00 81.69 155 CYS A N 1
ATOM 1242 C CA . CYS A 1 155 ? 28.274 -6.887 -20.886 1.00 81.69 155 CYS A CA 1
ATOM 1243 C C . CYS A 1 155 ? 27.044 -6.326 -21.639 1.00 81.69 155 CYS A C 1
ATOM 1245 O O . CYS A 1 155 ? 26.177 -7.078 -22.079 1.00 81.69 155 CYS A O 1
ATOM 1247 N N . GLY A 1 156 ? 26.901 -5.000 -21.734 1.00 81.25 156 GLY A N 1
ATOM 1248 C CA . GLY A 1 156 ? 25.785 -4.323 -22.408 1.00 81.25 156 GLY A CA 1
ATOM 1249 C C . GLY A 1 156 ? 24.440 -4.316 -21.663 1.00 81.25 156 GLY A C 1
ATOM 1250 O O . GLY A 1 156 ? 23.579 -3.507 -22.014 1.00 81.25 156 GLY A O 1
ATOM 1251 N N . LYS A 1 157 ? 24.250 -5.155 -20.631 1.00 86.62 157 LYS A N 1
ATOM 1252 C CA . LYS A 1 157 ? 23.001 -5.249 -19.845 1.00 86.62 157 LYS A CA 1
ATOM 1253 C C . LYS A 1 157 ? 22.696 -3.982 -19.037 1.00 86.62 157 LYS A C 1
ATOM 1255 O O . LYS A 1 157 ? 23.597 -3.207 -18.699 1.00 86.62 157 LYS A O 1
ATOM 1260 N N . VAL A 1 158 ? 21.416 -3.824 -18.692 1.00 88.12 158 VAL A N 1
ATOM 1261 C CA . VAL A 1 158 ? 20.875 -2.683 -17.938 1.00 88.12 158 VAL A CA 1
ATOM 1262 C C . VAL A 1 158 ? 19.982 -3.127 -16.774 1.00 88.12 158 VAL A C 1
ATOM 1264 O O . VAL A 1 158 ? 19.275 -4.132 -16.873 1.00 88.12 158 VAL A O 1
ATOM 1267 N N . PHE A 1 159 ? 19.994 -2.360 -15.681 1.00 85.19 159 PHE A N 1
ATOM 1268 C CA . PHE A 1 159 ? 19.348 -2.695 -14.407 1.00 85.19 159 PHE A CA 1
ATOM 1269 C C . PHE A 1 159 ? 18.579 -1.508 -13.822 1.00 85.19 159 PHE A C 1
ATOM 1271 O O . PHE A 1 159 ? 19.030 -0.370 -13.900 1.00 85.19 159 PHE A O 1
ATOM 1278 N N . SER A 1 160 ? 17.431 -1.755 -13.191 1.00 82.44 160 SER A N 1
ATOM 1279 C CA . SER A 1 160 ? 16.599 -0.686 -12.614 1.00 82.44 160 SER A CA 1
ATOM 1280 C C . SER A 1 160 ? 17.240 -0.020 -11.391 1.00 82.44 160 SER A C 1
ATOM 1282 O O . SER A 1 160 ? 17.018 1.164 -11.141 1.00 82.44 160 SER A O 1
ATOM 1284 N N . THR A 1 161 ? 18.070 -0.750 -10.640 1.00 82.38 161 THR A N 1
ATOM 1285 C CA . THR A 1 161 ? 18.729 -0.246 -9.428 1.00 82.38 161 THR A CA 1
ATOM 1286 C C . THR A 1 161 ? 20.250 -0.287 -9.546 1.00 82.38 161 THR A C 1
ATOM 1288 O O . THR A 1 161 ? 20.817 -1.083 -10.294 1.00 82.38 161 THR A O 1
ATOM 1291 N N . LYS A 1 162 ? 20.932 0.571 -8.774 1.00 83.56 162 LYS A N 1
ATOM 1292 C CA . LYS A 1 162 ? 22.402 0.629 -8.752 1.00 83.56 162 LYS A CA 1
ATOM 1293 C C . LYS A 1 162 ? 23.024 -0.623 -8.134 1.00 83.56 162 LYS A C 1
ATOM 1295 O O . LYS A 1 162 ? 24.130 -0.983 -8.514 1.00 83.56 162 LYS A O 1
ATOM 1300 N N . ALA A 1 163 ? 22.348 -1.232 -7.159 1.00 81.44 163 ALA A N 1
ATOM 1301 C CA . ALA A 1 163 ? 22.874 -2.352 -6.381 1.00 81.44 163 ALA A CA 1
ATOM 1302 C C . ALA A 1 163 ? 22.939 -3.647 -7.200 1.00 81.44 163 ALA A C 1
ATOM 1304 O O . ALA A 1 163 ? 23.865 -4.431 -7.041 1.00 81.44 163 ALA A O 1
ATOM 1305 N N . THR A 1 164 ? 21.993 -3.838 -8.119 1.00 77.38 164 THR A N 1
ATOM 1306 C CA . THR A 1 164 ? 21.860 -5.063 -8.920 1.00 77.38 164 THR A CA 1
ATOM 1307 C C . THR A 1 164 ? 22.703 -5.068 -10.197 1.00 77.38 164 THR A C 1
ATOM 1309 O O . THR A 1 164 ? 22.492 -5.931 -11.036 1.00 77.38 164 THR A O 1
ATOM 1312 N N . ARG A 1 165 ? 23.584 -4.078 -10.409 1.00 73.94 165 ARG A N 1
ATOM 1313 C CA . ARG A 1 165 ? 24.306 -3.891 -11.685 1.00 73.94 165 ARG A CA 1
ATOM 1314 C C . ARG A 1 165 ? 25.707 -4.505 -11.734 1.00 73.94 165 ARG A C 1
ATOM 1316 O O . ARG A 1 165 ? 26.376 -4.344 -12.758 1.00 73.94 165 ARG A O 1
ATOM 1323 N N . ASN A 1 166 ? 26.146 -5.088 -10.620 1.00 70.81 166 ASN A N 1
ATOM 1324 C CA . ASN A 1 166 ? 27.385 -5.853 -10.543 1.00 70.81 166 ASN A CA 1
ATOM 1325 C C . ASN A 1 166 ? 27.166 -7.190 -11.238 1.00 70.81 166 ASN A C 1
ATOM 1327 O O . ASN A 1 166 ? 26.182 -7.872 -10.873 1.00 70.81 166 ASN A O 1
#

Secondary structure (DSSP, 8-state):
------TTTTT-HHHH--HHHHHHHHHHHHHHHHHHHHHTT--SSSSPPP-STTSSPPPTTS-HHHHHHHHHHHHHHHHIIIII-THHHHHHHHHHHHHHHHHT--EE-SSTT---EESSHHHHHHHHHHHH------TT-SB-TTSPEEPTT-SS-EESSSGGG-